Protein AF-A0A174HGZ6-F1 (afdb_monomer)

Foldseek 3Di:
DDDDQDQDPVVVVDPDDPVVSVVCSVQVVQQVVQVVVVCADPVRDRDRQDQDQDDDDDPDPPRDGDGDHDDDD

Secondary structure (DSSP, 8-state):
--------GGGGTS---HHHHHHHHHHHHHHHHHHHTT-B-TTSPBPP----------SS-------PPPPP-

Nearest PDB structures (foldseek):
  4pta-assembly1_D  TM=7.892E-01  e=3.288E-02  Staphylococcus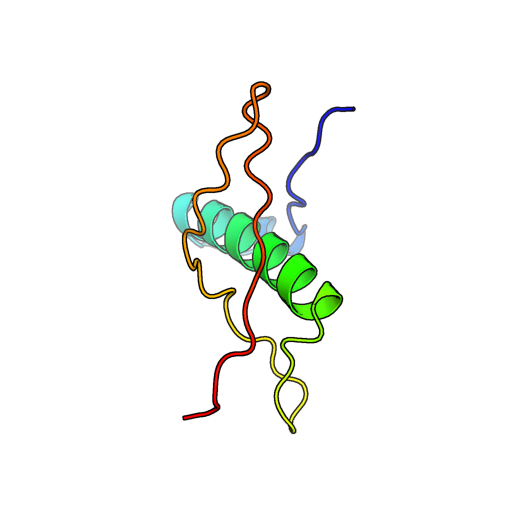 aureus subsp. aureus USA300
  4pql-assembly1_A  TM=7.721E-01  e=6.843E-02  Staphylococcus aureus

Mean predicted aligned error: 11.96 Å

pLDDT: mean 71.0, std 21.65, range [37.31, 97.19]

Solvent-accessible surface area (backbone atoms only — not comparable to full-atom values): 4971 Å² total; per-residue (Å²): 133,93,86,75,80,68,77,64,73,68,63,74,77,47,96,64,56,70,67,57,55,53,50,50,33,54,52,52,52,42,38,54,52,17,53,75,67,63,37,50,50,101,85,70,50,63,44,78,65,64,86,55,89,64,89,66,92,51,102,59,91,65,84,67,86,63,74,71,91,74,83,81,131

Organism: NCBI:txid418240

Structure (mmCIF, N/CA/C/O backbone):
data_AF-A0A174HGZ6-F1
#
_entry.id   AF-A0A174HGZ6-F1
#
loop_
_atom_site.group_PDB
_atom_site.id
_atom_site.type_symbol
_atom_site.label_atom_id
_atom_site.label_alt_id
_atom_site.label_comp_id
_atom_site.label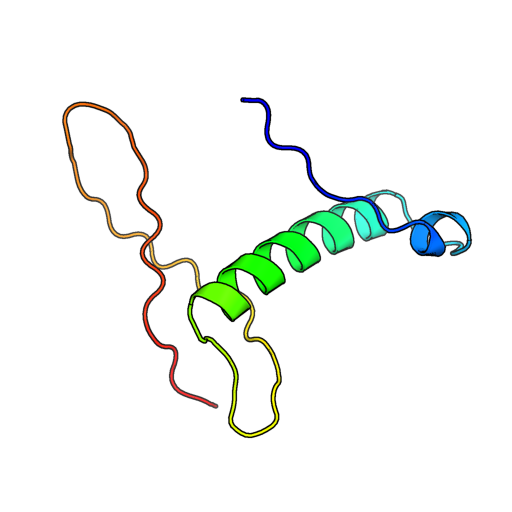_asym_id
_atom_site.label_entity_id
_atom_site.label_seq_id
_atom_site.pdbx_PDB_ins_code
_atom_site.Cartn_x
_atom_site.Cartn_y
_atom_site.Cartn_z
_atom_site.occupancy
_atom_site.B_iso_or_equiv
_atom_site.auth_seq_id
_atom_site.auth_comp_id
_atom_site.auth_asym_id
_atom_site.auth_atom_id
_atom_site.pdbx_PDB_model_num
ATOM 1 N N . MET A 1 1 ? 7.949 19.544 0.137 1.00 47.88 1 MET A N 1
ATOM 2 C CA . MET A 1 1 ? 6.524 19.177 -0.032 1.00 47.88 1 MET A CA 1
ATOM 3 C C . MET A 1 1 ? 6.302 17.857 0.697 1.00 47.88 1 MET A C 1
ATOM 5 O O . MET A 1 1 ? 7.060 16.932 0.444 1.00 47.88 1 MET A O 1
ATOM 9 N N . LEU A 1 2 ? 5.370 17.783 1.652 1.00 49.53 2 LEU A N 1
ATOM 10 C CA . LEU A 1 2 ? 5.121 16.557 2.427 1.00 49.53 2 LEU A CA 1
ATOM 11 C C . LEU A 1 2 ? 4.428 15.509 1.546 1.00 49.53 2 LEU A C 1
ATOM 13 O O . LEU A 1 2 ? 3.408 15.804 0.923 1.00 49.53 2 LEU A O 1
ATOM 17 N N . GLN A 1 3 ? 4.991 14.302 1.485 1.00 78.75 3 GLN A N 1
ATOM 18 C CA . GLN A 1 3 ? 4.454 13.197 0.697 1.00 78.75 3 GLN A CA 1
ATOM 19 C C . GLN A 1 3 ? 3.676 12.256 1.618 1.00 78.75 3 GLN A C 1
ATOM 21 O O . GLN A 1 3 ? 4.236 11.673 2.542 1.00 78.75 3 GLN A O 1
ATOM 26 N N . TYR A 1 4 ? 2.370 12.137 1.379 1.00 84.50 4 TYR A N 1
ATOM 27 C CA . TYR A 1 4 ? 1.479 11.296 2.173 1.00 84.50 4 TYR A CA 1
ATOM 28 C C . TYR A 1 4 ? 1.115 10.026 1.418 1.00 84.50 4 TYR A C 1
ATOM 30 O O . TYR A 1 4 ? 0.870 10.042 0.206 1.00 84.50 4 TYR A O 1
ATOM 38 N N . PHE A 1 5 ? 0.997 8.928 2.155 1.00 85.31 5 PHE A N 1
ATOM 39 C CA . PHE A 1 5 ? 0.404 7.723 1.614 1.00 85.31 5 PHE A CA 1
ATOM 40 C C . PHE A 1 5 ? -1.103 7.901 1.412 1.00 85.31 5 PHE A C 1
ATOM 42 O O . PHE A 1 5 ? -1.794 8.511 2.228 1.00 85.31 5 PHE A O 1
ATOM 49 N N . GLN A 1 6 ? -1.627 7.348 0.318 1.00 88.62 6 GLN A N 1
ATOM 50 C CA . GLN A 1 6 ? -3.061 7.412 0.062 1.00 88.62 6 GLN A CA 1
ATOM 51 C C . GLN A 1 6 ? -3.775 6.286 0.791 1.00 88.62 6 GLN A C 1
ATOM 53 O O . GLN A 1 6 ? -3.427 5.123 0.609 1.00 88.62 6 GLN A O 1
ATOM 58 N N . PHE A 1 7 ? -4.804 6.645 1.557 1.00 90.94 7 PHE A N 1
ATOM 59 C CA . PHE A 1 7 ? -5.657 5.702 2.263 1.00 90.94 7 PHE A CA 1
ATOM 60 C C . PHE A 1 7 ? -6.967 5.477 1.486 1.00 90.94 7 PHE A C 1
ATOM 62 O O . PHE A 1 7 ? -7.827 6.364 1.455 1.00 90.94 7 PHE A O 1
ATOM 69 N N . PRO A 1 8 ? -7.161 4.316 0.835 1.00 90.94 8 PRO A N 1
ATOM 70 C CA . PRO A 1 8 ? -8.398 4.036 0.119 1.00 90.94 8 PRO A CA 1
ATOM 71 C C . PRO A 1 8 ? -9.602 3.952 1.061 1.00 90.94 8 PRO A C 1
ATOM 73 O O . PRO A 1 8 ? -9.620 3.170 2.012 1.00 90.94 8 PRO A O 1
ATOM 76 N N . LYS A 1 9 ? -10.669 4.691 0.738 1.00 93.31 9 LYS A N 1
ATOM 77 C CA . LYS A 1 9 ? -11.893 4.757 1.558 1.00 93.31 9 LYS A CA 1
ATOM 78 C C . LYS A 1 9 ? -12.557 3.393 1.787 1.00 93.31 9 LYS A C 1
ATOM 80 O O . LYS A 1 9 ? -13.207 3.206 2.810 1.00 93.31 9 LYS A O 1
ATOM 85 N N . PHE A 1 10 ? -12.393 2.427 0.877 1.00 94.38 10 PHE A N 1
ATOM 86 C CA . PHE A 1 10 ? -12.983 1.093 1.042 1.00 94.38 10 PHE A CA 1
ATOM 87 C C . PHE A 1 10 ? -12.376 0.318 2.224 1.00 94.38 10 PHE A C 1
ATOM 89 O O . PHE A 1 10 ? -13.087 -0.458 2.858 1.00 94.38 10 PHE A O 1
ATOM 96 N N . LEU A 1 11 ? -11.117 0.592 2.598 1.00 92.94 11 LEU A N 1
ATOM 97 C CA . LEU A 1 11 ? -10.474 -0.017 3.769 1.00 92.94 11 LEU A CA 1
ATOM 98 C C . LEU A 1 11 ? -11.157 0.372 5.090 1.00 92.94 11 LEU A C 1
ATOM 100 O O . LEU A 1 11 ? -11.008 -0.339 6.084 1.00 92.94 11 LEU A O 1
ATOM 104 N N . LEU A 1 12 ? -11.921 1.473 5.120 1.00 93.19 12 LEU A N 1
ATOM 105 C CA . LEU A 1 12 ? -12.725 1.858 6.287 1.00 93.19 12 LEU A CA 1
ATOM 106 C C . LEU A 1 12 ? -13.898 0.901 6.517 1.00 93.19 12 LEU A C 1
ATOM 108 O O . LEU A 1 12 ? -14.290 0.688 7.659 1.00 93.19 12 LEU A O 1
ATOM 112 N N . LYS A 1 13 ? -14.442 0.320 5.443 1.00 95.50 13 LYS A N 1
ATOM 113 C CA . LYS A 1 13 ? -15.614 -0.565 5.493 1.00 95.50 13 LYS A CA 1
ATOM 114 C C . LYS A 1 13 ? -15.249 -2.013 5.834 1.00 95.50 13 LYS A C 1
ATOM 116 O O . LYS A 1 13 ? -16.112 -2.783 6.239 1.00 95.50 13 LYS A O 1
ATOM 121 N N . LEU A 1 14 ? -13.981 -2.393 5.669 1.00 95.00 14 LEU A N 1
ATOM 122 C CA . LEU A 1 14 ? -13.502 -3.751 5.917 1.00 95.00 14 LEU A CA 1
ATOM 123 C C . LEU A 1 14 ? -13.145 -3.960 7.397 1.00 95.00 14 LEU A C 1
ATOM 125 O O . LEU A 1 14 ? -12.401 -3.172 7.990 1.00 95.00 14 LEU A O 1
ATOM 129 N N . ARG A 1 15 ? -13.602 -5.079 7.979 1.00 94.94 15 ARG A N 1
ATOM 130 C CA . ARG A 1 15 ? -13.229 -5.535 9.335 1.00 94.94 15 ARG A CA 1
ATOM 131 C C . ARG A 1 15 ? -11.858 -6.235 9.340 1.00 94.94 15 ARG A C 1
ATOM 133 O O . ARG A 1 15 ? -11.729 -7.359 9.805 1.00 94.94 15 ARG A O 1
ATOM 140 N N . ILE A 1 16 ? -10.841 -5.572 8.792 1.00 95.38 16 ILE A N 1
ATOM 141 C CA . ILE A 1 16 ? -9.438 -6.023 8.795 1.00 95.38 16 ILE A CA 1
ATOM 142 C C . ILE A 1 16 ? -8.631 -5.288 9.872 1.00 95.38 16 ILE A C 1
ATOM 144 O O . ILE A 1 16 ? -9.005 -4.188 10.293 1.00 95.38 16 ILE A O 1
ATOM 148 N N . SER A 1 17 ? -7.513 -5.879 10.305 1.00 97.19 17 SER A N 1
ATOM 149 C CA . SER A 1 17 ? -6.635 -5.275 11.314 1.00 97.19 17 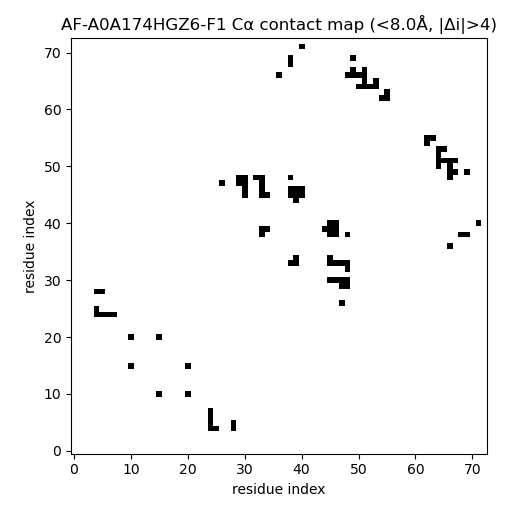SER A CA 1
ATOM 150 C C . SER A 1 17 ? -6.047 -3.942 10.835 1.00 97.19 17 SER A C 1
ATOM 152 O O . SER A 1 17 ? -5.882 -3.707 9.636 1.00 97.19 17 SER A O 1
ATOM 154 N N . GLN A 1 18 ? -5.704 -3.053 11.772 1.00 94.44 18 GLN A N 1
ATOM 155 C CA . GLN A 1 18 ? -5.068 -1.774 11.428 1.00 94.44 18 GLN A CA 1
ATOM 156 C C . GLN A 1 18 ? -3.733 -1.996 10.706 1.00 94.44 18 GLN A C 1
ATOM 158 O O . GLN A 1 18 ? -3.473 -1.360 9.688 1.00 94.44 18 GLN A O 1
ATOM 163 N N . THR A 1 19 ? -2.944 -2.981 11.144 1.00 96.00 19 THR A N 1
ATOM 164 C CA . THR A 1 19 ? -1.696 -3.390 10.483 1.00 96.00 19 THR A CA 1
ATOM 165 C C . THR A 1 19 ? -1.915 -3.785 9.025 1.00 96.00 19 THR A C 1
ATOM 167 O O . THR A 1 19 ? -1.141 -3.374 8.167 1.00 96.00 19 THR A O 1
ATOM 170 N N . ALA A 1 20 ? -2.994 -4.509 8.707 1.00 95.31 20 ALA A N 1
ATOM 171 C CA . ALA A 1 20 ? -3.316 -4.867 7.326 1.00 95.31 20 ALA A CA 1
ATOM 172 C C . ALA A 1 20 ? -3.657 -3.636 6.468 1.00 95.31 20 ALA A C 1
ATOM 174 O O . ALA A 1 20 ? -3.270 -3.573 5.302 1.00 95.31 20 ALA A O 1
ATOM 175 N N . LYS A 1 21 ? -4.328 -2.626 7.041 1.00 93.38 21 LYS A N 1
ATOM 176 C CA . LYS A 1 21 ? -4.623 -1.358 6.350 1.00 93.38 21 LYS A CA 1
ATOM 177 C C . LYS A 1 21 ? -3.344 -0.574 6.052 1.00 93.38 21 LYS A C 1
ATOM 179 O O . LYS A 1 21 ? -3.179 -0.088 4.934 1.00 93.38 21 LYS A O 1
ATOM 184 N N . PHE A 1 22 ? -2.424 -0.500 7.015 1.00 92.81 22 PHE A N 1
ATOM 185 C CA . PHE A 1 22 ? -1.106 0.111 6.811 1.00 92.81 22 PHE A CA 1
ATOM 186 C C . PHE A 1 22 ? -0.275 -0.651 5.777 1.00 92.81 22 PHE A C 1
ATOM 188 O O . PHE A 1 22 ? 0.303 -0.036 4.883 1.00 92.81 22 PHE A O 1
ATOM 195 N N . LEU A 1 23 ? -0.2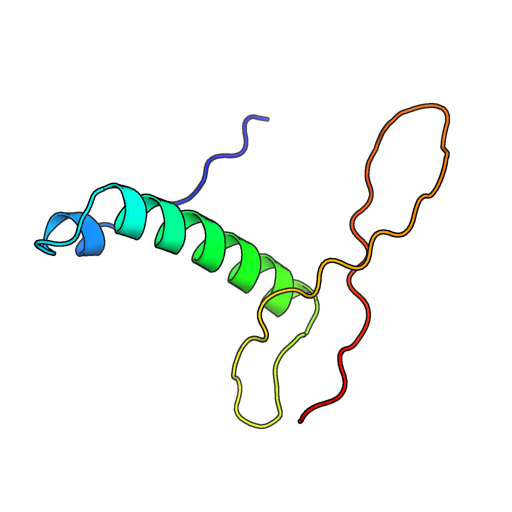69 -1.983 5.843 1.00 92.75 23 LEU A N 1
ATOM 196 C CA . LEU A 1 23 ? 0.432 -2.824 4.878 1.00 92.75 23 LEU A CA 1
ATOM 197 C C . LEU A 1 23 ? -0.101 -2.608 3.458 1.00 92.75 23 LEU A C 1
ATOM 199 O O . LEU A 1 23 ? 0.687 -2.396 2.538 1.00 92.75 23 LEU A O 1
ATOM 203 N N . TYR A 1 24 ? -1.426 -2.576 3.282 1.00 93.44 24 TYR A N 1
ATOM 204 C CA . TYR A 1 24 ? -2.042 -2.250 1.996 1.00 93.44 24 TYR A CA 1
ATOM 205 C C . TYR A 1 24 ? -1.562 -0.891 1.486 1.00 93.44 24 TYR A C 1
ATOM 207 O O . TYR A 1 24 ? -1.183 -0.754 0.328 1.00 93.44 24 TYR A O 1
ATOM 215 N N . MET A 1 25 ? -1.576 0.120 2.352 1.00 92.50 25 MET A N 1
ATOM 216 C CA . MET A 1 25 ? -1.204 1.482 1.998 1.00 92.50 25 MET A CA 1
ATOM 217 C C . MET A 1 25 ? 0.250 1.576 1.494 1.00 92.50 25 MET A C 1
ATOM 219 O O . MET A 1 25 ? 0.508 2.261 0.503 1.00 92.50 25 MET A O 1
ATOM 223 N N . ILE A 1 26 ? 1.173 0.835 2.116 1.00 89.88 26 ILE A N 1
ATOM 224 C CA . ILE A 1 26 ? 2.577 0.733 1.688 1.00 89.88 26 ILE A CA 1
ATOM 225 C C . ILE A 1 26 ? 2.687 -0.001 0.346 1.00 89.88 26 ILE A C 1
ATOM 227 O O . ILE A 1 26 ? 3.327 0.495 -0.582 1.00 89.88 26 ILE A O 1
ATOM 231 N N . LEU A 1 27 ? 2.052 -1.169 0.219 1.00 89.12 27 LEU A N 1
ATOM 232 C CA . LEU A 1 27 ? 2.101 -1.974 -1.006 1.00 89.12 27 LEU A CA 1
ATOM 233 C C . LEU A 1 27 ? 1.477 -1.241 -2.197 1.00 89.12 27 LEU A C 1
ATOM 235 O O . LEU A 1 27 ? 2.003 -1.301 -3.306 1.00 89.12 27 LEU A O 1
ATOM 239 N N . TYR A 1 28 ? 0.393 -0.503 -1.968 1.00 90.12 28 TYR A N 1
ATOM 240 C CA . TYR A 1 28 ? -0.267 0.302 -2.987 1.00 90.12 28 TYR A CA 1
ATOM 241 C C . TYR A 1 28 ? 0.650 1.402 -3.526 1.00 90.12 28 TYR A C 1
ATOM 243 O O . TYR A 1 28 ? 0.712 1.630 -4.735 1.00 90.12 28 TYR A O 1
ATOM 251 N N . ASP A 1 29 ? 1.398 2.062 -2.644 1.00 86.94 29 ASP A N 1
ATOM 252 C CA . ASP A 1 29 ? 2.374 3.064 -3.049 1.00 86.94 29 ASP A CA 1
ATOM 253 C C . ASP A 1 29 ? 3.537 2.458 -3.842 1.00 86.94 29 ASP A C 1
ATOM 255 O O . ASP A 1 29 ? 3.856 2.936 -4.933 1.00 86.94 29 ASP A O 1
ATOM 259 N N . ARG A 1 30 ? 4.081 1.329 -3.374 1.00 83.81 30 ARG A N 1
ATOM 260 C CA . ARG A 1 30 ? 5.121 0.581 -4.098 1.00 83.81 30 ARG A CA 1
ATOM 261 C C . ARG A 1 30 ? 4.641 0.124 -5.473 1.00 83.81 30 ARG A C 1
ATOM 263 O O . ARG A 1 30 ? 5.374 0.281 -6.442 1.00 83.81 30 ARG A O 1
ATOM 270 N N . ALA A 1 31 ? 3.398 -0.338 -5.595 1.00 83.88 31 ALA A N 1
ATOM 271 C CA . ALA A 1 31 ? 2.815 -0.714 -6.880 1.00 83.88 31 ALA A CA 1
ATOM 272 C C . ALA A 1 31 ? 2.687 0.483 -7.842 1.00 83.88 31 ALA A C 1
ATOM 274 O O . ALA A 1 31 ? 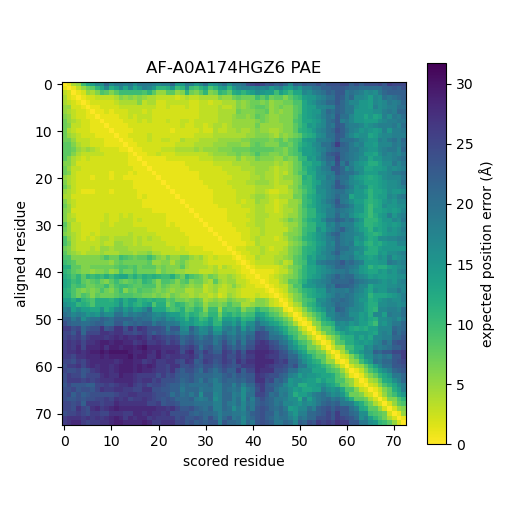2.864 0.324 -9.050 1.00 83.88 31 ALA A O 1
ATOM 275 N N . ARG A 1 32 ? 2.424 1.702 -7.345 1.00 84.19 32 ARG A N 1
ATOM 276 C CA . ARG A 1 32 ? 2.459 2.912 -8.189 1.00 84.19 32 ARG A CA 1
ATOM 277 C C . ARG A 1 32 ? 3.858 3.183 -8.730 1.00 84.19 32 ARG A C 1
ATOM 279 O O . ARG A 1 32 ? 3.979 3.545 -9.897 1.00 84.19 32 ARG A O 1
ATOM 286 N N . ILE A 1 33 ? 4.886 3.004 -7.903 1.00 83.19 33 ILE A N 1
ATOM 287 C CA . ILE A 1 33 ? 6.286 3.155 -8.317 1.00 83.19 33 ILE A CA 1
ATOM 288 C C . ILE A 1 33 ? 6.650 2.078 -9.346 1.00 83.19 33 ILE A C 1
ATOM 290 O O . ILE A 1 33 ? 7.141 2.418 -10.416 1.00 83.19 33 ILE A O 1
ATOM 294 N N . SER A 1 34 ? 6.320 0.810 -9.088 1.00 80.12 34 SER A N 1
ATOM 295 C CA . SER A 1 34 ? 6.520 -0.289 -10.041 1.00 80.12 34 SER A CA 1
ATOM 296 C C . SER A 1 34 ? 5.866 -0.007 -11.398 1.00 80.12 34 SER A C 1
ATOM 298 O O . SER A 1 34 ? 6.510 -0.166 -12.429 1.00 80.12 34 SER A O 1
ATOM 300 N N . ARG A 1 35 ? 4.622 0.498 -11.424 1.00 80.88 35 ARG A N 1
ATOM 301 C CA . ARG A 1 35 ? 3.964 0.892 -12.684 1.00 80.88 35 ARG A CA 1
ATOM 302 C C . ARG A 1 35 ? 4.703 2.002 -13.426 1.00 80.88 35 ARG A C 1
ATOM 304 O O . ARG A 1 35 ? 4.795 1.938 -14.644 1.00 80.88 35 ARG A O 1
ATOM 311 N N . LYS A 1 36 ? 5.228 3.006 -12.714 1.00 83.44 36 LYS A N 1
ATOM 312 C CA . LYS A 1 36 ? 6.040 4.070 -13.332 1.00 83.44 36 LYS A CA 1
ATOM 313 C C . LYS A 1 36 ? 7.344 3.539 -13.928 1.00 83.44 36 LYS A C 1
ATOM 315 O O . LYS A 1 36 ? 7.819 4.103 -14.903 1.00 83.44 36 LYS A O 1
ATOM 320 N N . ASN A 1 37 ? 7.881 2.461 -13.363 1.00 81.44 37 ASN A N 1
ATOM 321 C CA . ASN A 1 37 ? 9.099 1.808 -13.835 1.00 81.44 37 ASN A CA 1
ATOM 322 C C . ASN A 1 37 ? 8.828 0.718 -14.886 1.00 81.44 37 ASN A C 1
ATOM 324 O O . ASN A 1 37 ? 9.736 -0.041 -15.207 1.00 81.44 37 ASN A O 1
ATOM 328 N N . SER A 1 38 ? 7.596 0.603 -15.397 1.00 80.25 38 SER A N 1
ATOM 329 C CA . SER A 1 38 ? 7.193 -0.445 -16.348 1.00 80.25 38 SER A CA 1
ATOM 330 C C . SER A 1 38 ? 7.429 -1.870 -15.834 1.00 80.25 38 SER A C 1
ATOM 332 O O . SER A 1 38 ? 7.663 -2.796 -16.602 1.00 80.25 38 SER A O 1
ATOM 334 N N . TRP A 1 39 ? 7.332 -2.068 -14.518 1.00 79.00 39 TRP A N 1
ATOM 335 C CA . TRP A 1 39 ? 7.448 -3.379 -13.870 1.00 79.00 39 TRP A CA 1
ATOM 336 C C . TRP A 1 39 ? 6.126 -4.112 -13.894 1.00 79.00 39 TRP A C 1
ATOM 338 O O . TRP A 1 39 ? 5.471 -4.329 -12.868 1.00 79.00 39 TRP A O 1
ATOM 348 N N . ILE A 1 40 ? 5.717 -4.396 -15.117 1.00 78.75 40 ILE A N 1
ATOM 349 C CA . ILE A 1 40 ? 4.431 -4.953 -15.467 1.00 78.75 40 ILE A CA 1
ATOM 350 C C . ILE A 1 40 ? 4.721 -6.198 -16.296 1.00 78.75 40 ILE A C 1
ATOM 352 O O . ILE A 1 40 ? 5.484 -6.136 -17.259 1.00 78.75 40 ILE A O 1
ATOM 356 N N . ASP A 1 41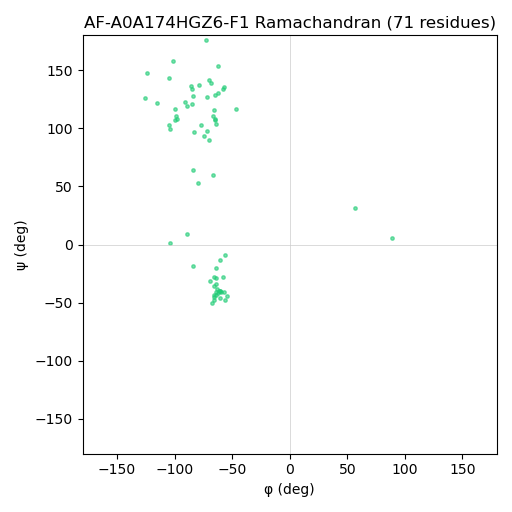 ? 4.161 -7.333 -15.896 1.00 81.12 41 ASP A N 1
ATOM 357 C CA . ASP A 1 41 ? 4.302 -8.561 -16.670 1.00 81.12 41 ASP A CA 1
ATOM 358 C C . ASP A 1 41 ? 3.462 -8.515 -17.963 1.00 81.12 41 ASP A C 1
ATOM 360 O O . ASP A 1 41 ? 2.683 -7.591 -18.214 1.00 81.12 41 ASP A O 1
ATOM 364 N N . LYS A 1 42 ? 3.583 -9.560 -18.787 1.00 79.81 42 LYS A N 1
ATOM 365 C CA . LYS A 1 42 ? 2.826 -9.706 -20.042 1.00 79.81 42 LYS A CA 1
ATOM 366 C C . LYS A 1 42 ? 1.298 -9.737 -19.872 1.00 79.81 42 LYS A C 1
ATOM 368 O O .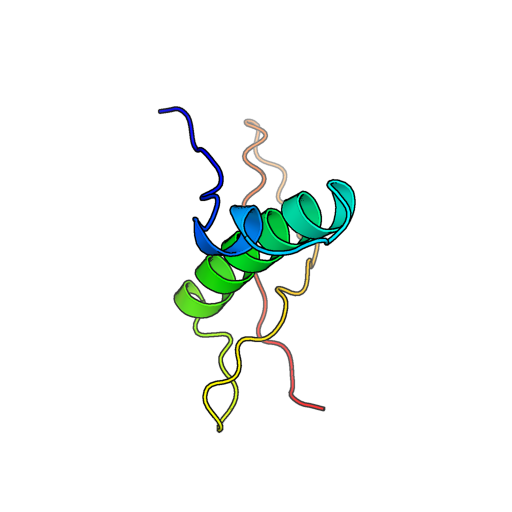 LYS A 1 42 ? 0.582 -9.612 -20.860 1.00 79.81 42 LYS A O 1
ATOM 373 N N . TYR A 1 43 ? 0.804 -9.913 -18.649 1.00 83.75 43 TYR A N 1
ATOM 374 C CA . TYR A 1 43 ? -0.617 -9.947 -18.308 1.00 83.75 43 TYR A CA 1
ATOM 375 C C . TYR A 1 43 ? -1.097 -8.654 -17.632 1.00 83.75 43 TYR A C 1
ATOM 377 O O . TYR A 1 43 ? -2.273 -8.5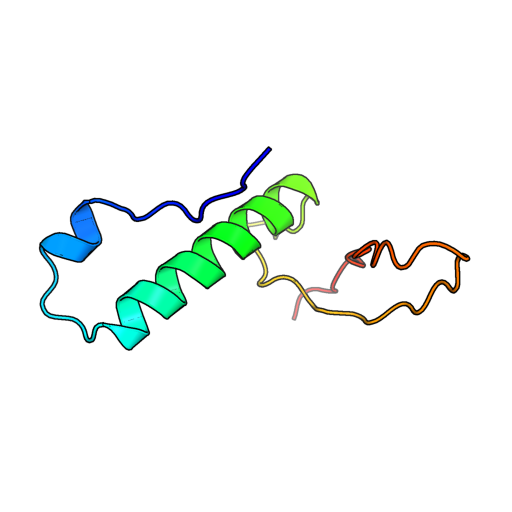48 -17.288 1.00 83.75 43 TYR A O 1
ATOM 385 N N . GLY A 1 44 ? -0.224 -7.660 -17.447 1.00 77.75 44 GLY A N 1
ATOM 386 C CA . GLY A 1 44 ? -0.575 -6.406 -16.786 1.00 77.75 44 GLY A CA 1
ATOM 387 C C . GLY A 1 44 ? -0.402 -6.418 -15.262 1.00 77.75 44 GLY A C 1
ATOM 388 O O . GLY A 1 44 ? -0.766 -5.437 -14.606 1.00 77.75 44 GLY A O 1
ATOM 389 N N . ASN A 1 45 ? 0.147 -7.484 -14.673 1.00 79.62 45 ASN A N 1
ATOM 390 C CA . ASN A 1 45 ? 0.357 -7.561 -13.231 1.00 79.62 45 ASN A CA 1
ATOM 391 C C . ASN A 1 45 ? 1.592 -6.769 -12.821 1.00 79.62 45 ASN A C 1
ATOM 393 O O . ASN A 1 45 ? 2.647 -6.840 -13.446 1.00 79.62 45 ASN A O 1
ATOM 397 N N . VAL A 1 46 ? 1.463 -6.036 -11.720 1.00 80.31 46 VAL A N 1
ATOM 398 C CA . VAL A 1 46 ? 2.538 -5.200 -11.189 1.00 80.31 46 VAL A CA 1
ATOM 399 C C . VAL A 1 46 ? 3.394 -6.022 -10.237 1.00 80.31 46 VAL A C 1
ATOM 401 O O . VAL A 1 46 ? 2.904 -6.467 -9.197 1.00 80.31 46 VAL A O 1
ATOM 404 N N . ALA A 1 47 ? 4.678 -6.177 -10.552 1.00 70.38 47 ALA A N 1
ATOM 405 C CA . ALA A 1 47 ? 5.599 -6.862 -9.658 1.00 70.38 47 ALA A CA 1
ATOM 406 C C . ALA A 1 47 ? 5.835 -6.025 -8.382 1.00 70.38 47 ALA A C 1
ATOM 408 O O . ALA A 1 47 ? 5.993 -4.793 -8.462 1.00 70.38 47 ALA A O 1
ATOM 409 N N . PRO A 1 48 ? 5.886 -6.655 -7.191 1.00 64.00 48 PRO A N 1
ATOM 410 C CA . PRO A 1 48 ? 6.347 -5.971 -5.994 1.00 64.00 48 PRO A CA 1
ATOM 411 C C . PRO A 1 48 ? 7.765 -5.474 -6.250 1.00 64.00 48 PRO A C 1
ATOM 413 O O . PRO A 1 48 ? 8.598 -6.193 -6.806 1.00 64.00 48 PRO A O 1
ATOM 416 N N . SER A 1 49 ? 8.024 -4.218 -5.898 1.00 58.84 49 SER A N 1
ATOM 417 C CA . SER A 1 49 ? 9.271 -3.606 -6.305 1.00 58.84 49 SER A CA 1
ATOM 418 C C . SER A 1 49 ? 10.459 -4.311 -5.623 1.00 58.84 49 SER A C 1
ATOM 420 O O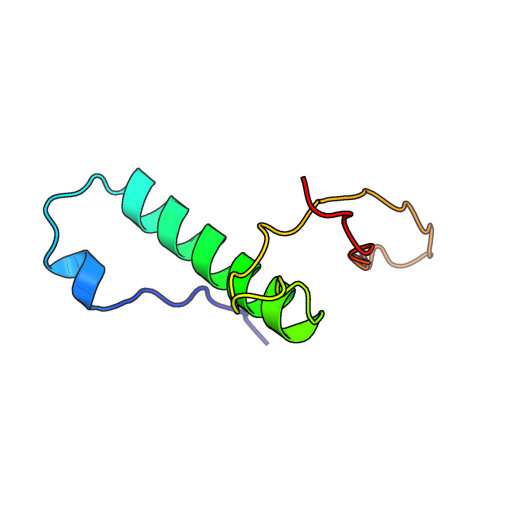 . SER A 1 49 ? 10.571 -4.300 -4.396 1.00 58.84 49 SER A O 1
ATOM 422 N N . LYS A 1 50 ? 11.341 -4.970 -6.394 1.00 52.72 50 LYS A N 1
ATOM 423 C CA . LYS A 1 50 ? 12.545 -5.605 -5.840 1.00 52.72 50 LYS A CA 1
ATOM 424 C C . LYS A 1 50 ? 13.480 -4.520 -5.321 1.00 52.72 50 LYS A C 1
ATOM 426 O O . LYS A 1 50 ? 14.026 -3.745 -6.098 1.00 52.72 50 LYS A O 1
ATOM 431 N N . VAL A 1 51 ? 13.647 -4.431 -4.004 1.00 48.28 51 VAL A N 1
ATOM 432 C CA . VAL A 1 51 ? 14.644 -3.539 -3.405 1.00 48.28 51 VAL A CA 1
ATOM 433 C C . VAL A 1 51 ? 16.021 -4.137 -3.684 1.00 48.28 51 VAL A C 1
ATOM 435 O O . VAL A 1 51 ? 16.454 -5.049 -2.991 1.00 48.28 51 VAL A O 1
ATOM 438 N N . THR A 1 52 ? 16.700 -3.653 -4.721 1.00 44.66 52 THR A N 1
ATOM 439 C CA . THR A 1 52 ? 18.138 -3.873 -4.896 1.00 44.66 52 THR A CA 1
ATOM 440 C C . THR A 1 52 ? 18.860 -2.640 -4.373 1.00 44.66 52 THR A C 1
ATOM 442 O O . THR A 1 52 ? 18.776 -1.571 -4.977 1.00 44.66 52 THR A O 1
ATOM 445 N N . GLU A 1 53 ? 19.530 -2.763 -3.231 1.00 41.81 53 GLU A N 1
ATOM 446 C CA . GLU A 1 53 ? 20.362 -1.697 -2.674 1.00 41.81 53 GLU A CA 1
ATOM 447 C C . GLU A 1 53 ? 21.540 -1.442 -3.624 1.00 41.81 53 GLU A C 1
ATOM 449 O O . GLU A 1 53 ? 22.458 -2.251 -3.741 1.00 41.81 53 GLU A O 1
ATOM 454 N N . LYS A 1 54 ? 21.513 -0.322 -4.352 1.00 45.81 54 LYS A N 1
ATOM 455 C CA . LYS A 1 54 ? 22.708 0.200 -5.018 1.00 45.81 54 LYS A CA 1
ATOM 456 C C . LYS A 1 54 ? 23.203 1.391 -4.210 1.00 45.81 54 LYS A C 1
ATOM 458 O O . LYS A 1 54 ? 22.675 2.492 -4.338 1.00 45.81 54 LYS A O 1
ATOM 463 N N . TYR A 1 55 ? 24.218 1.170 -3.377 1.00 39.06 55 TYR A N 1
ATOM 464 C CA . TYR A 1 55 ? 24.933 2.249 -2.701 1.00 39.06 55 TYR A CA 1
ATOM 465 C C . TYR A 1 55 ? 25.638 3.122 -3.750 1.00 39.06 55 TYR A C 1
ATOM 467 O O . TYR A 1 55 ? 26.673 2.744 -4.293 1.00 39.06 55 TYR A O 1
ATOM 475 N N . LYS A 1 56 ? 25.089 4.303 -4.046 1.00 42.84 56 LYS A N 1
ATOM 476 C CA . LYS A 1 56 ? 25.843 5.399 -4.666 1.00 42.84 56 LYS A CA 1
ATOM 477 C C . LYS A 1 56 ? 26.116 6.441 -3.591 1.00 42.84 56 LYS A C 1
ATOM 479 O O . LYS A 1 56 ? 25.226 7.192 -3.206 1.00 42.84 56 LYS A O 1
ATOM 484 N N . SER A 1 57 ? 27.352 6.448 -3.099 1.00 38.06 57 SER A N 1
ATOM 485 C CA . SER A 1 57 ? 27.866 7.512 -2.241 1.00 38.06 57 SER A CA 1
ATOM 486 C C . SER A 1 57 ? 27.913 8.806 -3.050 1.00 38.06 57 SER A C 1
ATOM 488 O O . SER A 1 57 ? 28.736 8.946 -3.949 1.00 38.06 57 SER A O 1
ATOM 490 N N . ASN A 1 58 ? 27.010 9.735 -2.752 1.00 39.22 58 ASN A N 1
ATOM 491 C CA . ASN A 1 58 ? 27.195 11.148 -3.042 1.00 39.22 58 ASN A CA 1
ATOM 492 C C . ASN A 1 58 ? 27.036 11.911 -1.725 1.00 39.22 58 ASN A C 1
ATOM 494 O O . ASN A 1 58 ? 26.285 11.505 -0.843 1.00 39.22 58 ASN A O 1
ATOM 498 N N . LYS A 1 59 ? 27.777 13.016 -1.598 1.00 42.62 59 LYS A N 1
ATOM 499 C CA . LYS A 1 59 ? 27.961 13.848 -0.389 1.00 42.62 59 LYS A CA 1
ATOM 500 C C . LYS A 1 59 ? 26.663 14.394 0.239 1.00 42.62 59 LYS A C 1
ATOM 502 O O . LYS A 1 59 ? 26.686 14.922 1.345 1.00 42.62 59 LYS A O 1
ATOM 507 N N . TYR A 1 60 ? 25.541 14.229 -0.450 1.00 45.84 60 TYR A N 1
ATOM 508 C CA . TYR A 1 60 ? 24.190 14.418 0.051 1.00 45.84 60 TYR A CA 1
ATOM 509 C C . TYR A 1 60 ? 23.525 13.044 0.008 1.00 45.84 60 TYR A C 1
ATOM 511 O O . TYR A 1 60 ? 23.495 12.431 -1.057 1.00 45.84 60 TYR A O 1
ATOM 519 N N . HIS A 1 61 ? 23.047 12.543 1.150 1.00 43.28 61 HIS A N 1
ATOM 520 C CA . HIS A 1 61 ? 22.370 11.247 1.280 1.00 43.28 61 HIS A CA 1
ATOM 521 C C . HIS A 1 61 ? 21.013 11.224 0.541 1.00 43.28 61 HIS A C 1
ATOM 523 O O . HIS A 1 61 ? 19.963 11.005 1.138 1.00 43.28 61 HIS A O 1
ATOM 529 N N . GLU A 1 62 ? 21.007 11.453 -0.768 1.00 38.72 62 GLU A N 1
ATOM 530 C CA . GLU A 1 62 ? 19.888 11.116 -1.635 1.00 38.72 62 GLU A CA 1
ATOM 531 C C . GLU A 1 62 ? 20.016 9.642 -2.006 1.00 38.72 62 GLU A C 1
ATOM 533 O O . GLU A 1 62 ? 20.764 9.245 -2.903 1.00 38.72 62 GLU A O 1
ATOM 538 N N . VAL A 1 63 ? 19.286 8.808 -1.266 1.00 42.12 63 VAL A N 1
ATOM 539 C CA . VAL A 1 63 ? 19.111 7.396 -1.597 1.00 42.12 63 VAL A CA 1
ATOM 540 C C . VAL A 1 63 ? 18.235 7.320 -2.847 1.00 42.12 63 VAL A C 1
ATOM 542 O O . VAL A 1 63 ? 17.008 7.297 -2.781 1.00 42.12 63 VAL A O 1
ATOM 545 N N . ASN A 1 64 ? 18.876 7.329 -4.013 1.00 38.66 64 ASN A N 1
ATOM 546 C CA . ASN A 1 64 ? 18.212 7.119 -5.292 1.00 38.66 64 ASN A CA 1
ATOM 547 C C . ASN A 1 64 ? 17.932 5.620 -5.470 1.00 38.66 64 ASN A C 1
ATOM 549 O O . ASN A 1 64 ? 18.829 4.834 -5.774 1.00 38.66 64 ASN A O 1
ATOM 553 N N . TYR A 1 65 ? 16.678 5.215 -5.257 1.00 42.22 65 TYR A N 1
ATOM 554 C CA . TYR A 1 65 ? 16.229 3.840 -5.470 1.00 42.22 65 TYR A CA 1
ATOM 555 C C . TYR A 1 65 ? 16.095 3.556 -6.971 1.00 42.22 65 TYR A C 1
ATOM 557 O O . TYR A 1 65 ? 15.057 3.816 -7.578 1.00 42.22 65 TYR A O 1
ATOM 565 N N . CYS A 1 66 ? 17.150 3.009 -7.573 1.00 45.59 66 CYS A N 1
ATOM 566 C CA . CYS A 1 66 ? 17.085 2.455 -8.920 1.00 45.59 66 CYS A CA 1
ATOM 567 C C . CYS A 1 66 ? 16.586 1.011 -8.852 1.00 45.59 66 CYS A C 1
ATOM 569 O O . CYS A 1 66 ? 17.192 0.145 -8.225 1.00 45.59 66 CYS A O 1
ATOM 571 N N . TYR A 1 67 ? 15.474 0.771 -9.523 1.00 46.50 67 TYR A N 1
ATOM 572 C CA . TYR A 1 67 ? 14.740 -0.478 -9.536 1.00 46.50 67 TYR A CA 1
ATOM 573 C C . TYR A 1 67 ? 15.145 -1.228 -10.825 1.00 46.50 67 TYR A C 1
ATOM 575 O O . TYR A 1 67 ? 14.819 -0.772 -11.917 1.00 46.50 67 TYR A O 1
ATOM 583 N N . GLY A 1 68 ? 15.889 -2.345 -10.718 1.00 46.47 68 GLY A N 1
ATOM 584 C CA . GLY A 1 68 ? 16.350 -3.166 -11.863 1.00 46.47 68 GLY A CA 1
ATOM 585 C C . GLY A 1 68 ? 15.356 -4.238 -12.353 1.00 46.47 68 GLY A C 1
ATOM 586 O O . GLY A 1 68 ? 14.725 -4.902 -11.532 1.00 46.47 68 GLY A O 1
ATOM 587 N N . GLU A 1 69 ? 15.202 -4.369 -13.676 1.00 46.91 69 GLU A N 1
ATOM 588 C CA . GLU A 1 69 ? 14.296 -5.311 -14.360 1.00 46.91 69 GLU A CA 1
ATOM 589 C C . GLU A 1 69 ? 14.406 -6.729 -13.774 1.00 46.91 69 GLU A C 1
ATOM 591 O O . GLU A 1 69 ? 15.471 -7.342 -13.780 1.00 46.91 69 GLU A O 1
ATOM 596 N N . GLY A 1 70 ? 13.314 -7.226 -13.190 1.00 45.59 70 GLY A N 1
ATOM 597 C CA . GLY A 1 70 ? 13.249 -8.574 -12.637 1.00 45.59 70 GLY A CA 1
ATOM 598 C C . GLY A 1 70 ? 12.754 -9.558 -13.688 1.00 45.59 70 GLY A C 1
ATOM 599 O O . GLY A 1 70 ? 11.652 -9.385 -14.202 1.00 45.59 70 GLY A O 1
ATOM 600 N N . GLU A 1 71 ? 13.543 -10.594 -13.970 1.00 40.19 71 GLU A N 1
ATOM 601 C CA . GLU A 1 71 ? 13.126 -11.741 -14.780 1.00 40.19 71 GLU A CA 1
ATOM 602 C C . GLU A 1 71 ? 11.877 -12.412 -14.180 1.00 40.19 71 GLU A C 1
ATOM 604 O O . GLU A 1 71 ? 11.768 -12.593 -12.960 1.00 40.19 71 GLU A O 1
ATOM 609 N N . SER A 1 72 ? 10.922 -12.739 -15.057 1.00 38.78 72 SER A N 1
ATOM 610 C CA . SER A 1 72 ? 9.712 -13.504 -14.740 1.00 38.78 72 SER A CA 1
ATOM 611 C C . SER A 1 72 ? 10.101 -14.899 -14.257 1.00 38.78 72 SER A C 1
ATOM 613 O O . SER A 1 72 ? 10.867 -15.577 -14.940 1.00 38.78 72 SER A O 1
ATOM 615 N N . LEU A 1 73 ? 9.542 -15.332 -13.122 1.00 37.31 73 LEU A N 1
ATOM 616 C CA . LEU A 1 73 ? 9.393 -16.764 -12.834 1.00 37.31 73 LEU A CA 1
ATOM 617 C C . LEU A 1 73 ? 8.359 -17.382 -13.785 1.00 37.31 73 LEU A C 1
ATOM 619 O O . LEU A 1 73 ? 7.482 -16.619 -14.266 1.00 37.31 73 LEU A O 1
#

Sequence (73 aa):
MLQYFQFPKFLLKLRISQTAKFLYMILYDRARISRKNSWIDKYGNVAPSKVTEKYKSNKYHEVNYCYGEGESL

Radius of gyration: 15.31 Å; Cα contacts (8 Å, |Δi|>4): 54; chains: 1; bounding box: 44×36×32 Å

InterPro domains:
  IPR010724 Replication initiator A, N-terminal [PF06970] (3-46)